Protein AF-A0A821VTA7-F1 (afdb_monomer_lite)

Secondary structure (DSSP, 8-state):
-PPPPBSS-EE-TTT--EE--BSSTTPPP--HHHHHHH-S--------SHHHHHHHHHHHHHHHT--SS-HHHHHHHHHHHHHHHH-GGG------HHHHHHHHHHHHHHHHGGGSPPPHHHHHHHHTT--S---S-PPP-

Structure (mmCIF, N/CA/C/O backbone):
data_AF-A0A821VTA7-F1
#
_entry.id   AF-A0A821VTA7-F1
#
loop_
_atom_site.group_PDB
_atom_site.id
_atom_site.type_symbol
_atom_s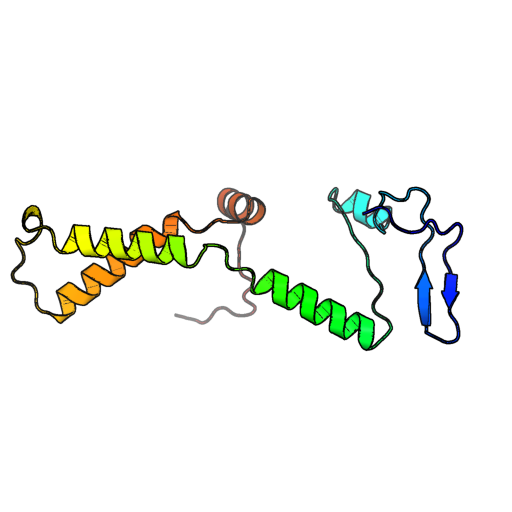ite.label_atom_id
_atom_site.label_alt_id
_atom_site.label_comp_id
_atom_site.label_asym_id
_atom_site.label_entity_id
_atom_site.label_seq_id
_atom_site.pdbx_PDB_ins_code
_atom_site.Cartn_x
_atom_site.Cartn_y
_atom_site.Cartn_z
_atom_site.occupancy
_atom_site.B_iso_or_equiv
_atom_site.auth_seq_id
_atom_site.auth_comp_id
_atom_site.auth_asym_id
_atom_site.auth_atom_id
_atom_site.pdbx_PDB_model_num
ATOM 1 N N . MET A 1 1 ? -2.309 -11.718 -13.499 1.00 74.25 1 MET A N 1
ATOM 2 C CA . MET A 1 1 ? -2.599 -11.992 -14.924 1.00 74.25 1 MET A CA 1
ATOM 3 C C . MET A 1 1 ? -1.275 -12.088 -15.665 1.00 74.25 1 MET A C 1
ATOM 5 O O . MET A 1 1 ? -0.398 -11.288 -15.340 1.00 74.25 1 MET A O 1
ATOM 9 N N . PRO A 1 2 ? -1.111 -13.039 -16.599 1.00 86.81 2 PRO A N 1
ATOM 10 C CA . PRO A 1 2 ? 0.128 -13.188 -17.353 1.00 86.81 2 PRO A CA 1
ATOM 11 C C . PRO A 1 2 ? 0.409 -11.913 -18.151 1.00 86.81 2 PRO A C 1
ATOM 13 O O . PRO A 1 2 ? -0.468 -11.394 -18.845 1.00 86.81 2 PRO A O 1
ATOM 16 N N . ARG A 1 3 ? 1.623 -11.377 -18.024 1.00 86.00 3 ARG A N 1
ATOM 17 C CA . ARG A 1 3 ? 2.051 -10.193 -18.770 1.00 86.00 3 ARG A CA 1
ATOM 18 C C . ARG A 1 3 ? 2.770 -10.594 -20.055 1.00 86.00 3 ARG A C 1
ATOM 20 O O . ARG A 1 3 ? 3.369 -11.661 -20.146 1.00 86.00 3 ARG A O 1
ATOM 27 N N . LYS A 1 4 ? 2.753 -9.696 -21.043 1.00 88.94 4 LYS A N 1
ATOM 28 C CA . LYS A 1 4 ? 3.450 -9.884 -22.322 1.00 88.94 4 LYS A CA 1
ATOM 29 C C . LYS A 1 4 ? 4.942 -10.152 -22.087 1.00 88.94 4 LYS A C 1
ATOM 31 O O . LYS A 1 4 ? 5.583 -9.426 -21.323 1.00 88.94 4 LYS A O 1
ATOM 36 N N . LEU A 1 5 ? 5.478 -11.181 -22.737 1.00 91.62 5 LEU A N 1
ATOM 37 C CA . LEU A 1 5 ? 6.914 -11.445 -22.756 1.00 91.62 5 LEU A CA 1
ATOM 38 C C . LEU A 1 5 ? 7.626 -10.375 -23.579 1.00 91.62 5 LEU A C 1
ATOM 40 O O . LEU A 1 5 ? 7.137 -9.946 -24.625 1.00 91.62 5 LEU A O 1
ATOM 44 N N . VAL A 1 6 ? 8.786 -9.954 -23.093 1.00 90.94 6 VAL A N 1
ATOM 45 C CA . VAL A 1 6 ? 9.612 -8.935 -23.736 1.00 90.94 6 VAL A CA 1
ATOM 46 C C . VAL A 1 6 ? 11.043 -9.475 -23.736 1.00 90.94 6 VAL A C 1
ATOM 48 O O . VAL A 1 6 ? 11.605 -9.666 -22.659 1.00 90.94 6 VAL A O 1
ATOM 51 N N . PRO A 1 7 ? 11.645 -9.779 -24.896 1.00 90.75 7 PRO A N 1
ATOM 52 C CA . PRO A 1 7 ? 12.936 -10.467 -24.938 1.00 90.75 7 PRO A CA 1
ATOM 53 C C . PRO A 1 7 ? 14.111 -9.572 -24.519 1.00 90.75 7 PRO A C 1
ATOM 55 O O . PRO A 1 7 ? 15.104 -10.078 -23.999 1.00 90.75 7 PRO A O 1
ATOM 58 N N . VAL A 1 8 ? 13.996 -8.254 -24.713 1.00 91.94 8 VAL A N 1
ATOM 59 C CA . VAL A 1 8 ? 15.043 -7.258 -24.439 1.00 91.94 8 VAL A CA 1
ATOM 60 C C . VAL A 1 8 ? 14.399 -5.991 -23.887 1.00 91.94 8 VAL A C 1
ATOM 62 O O . VAL A 1 8 ? 13.304 -5.634 -24.308 1.00 91.94 8 VAL A O 1
ATOM 65 N N . SER A 1 9 ? 15.065 -5.314 -22.952 1.00 91.38 9 SER A N 1
ATOM 66 C CA . SER A 1 9 ? 14.579 -4.031 -22.449 1.00 91.38 9 SER A CA 1
ATOM 67 C C . SER A 1 9 ? 14.712 -2.951 -23.525 1.00 91.38 9 SER A C 1
ATOM 69 O O . SER A 1 9 ? 15.795 -2.768 -24.077 1.00 91.38 9 SER A O 1
ATOM 71 N N . THR A 1 10 ? 13.632 -2.233 -23.818 1.00 91.38 10 THR A N 1
ATOM 72 C CA . THR A 1 10 ? 13.579 -1.205 -24.865 1.00 91.38 10 THR A CA 1
ATOM 73 C C . THR A 1 10 ? 12.893 0.053 -24.356 1.00 91.38 10 THR A C 1
ATOM 75 O O . THR A 1 10 ? 12.009 -0.012 -23.500 1.00 91.38 10 THR A O 1
ATOM 78 N N . ILE A 1 11 ? 13.265 1.191 -24.930 1.00 90.31 11 ILE A N 1
ATOM 79 C CA . ILE A 1 11 ? 12.590 2.470 -24.723 1.00 90.31 11 ILE A CA 1
ATOM 80 C C . ILE A 1 11 ? 11.992 2.870 -26.065 1.00 90.31 11 ILE A C 1
ATOM 82 O O . ILE A 1 11 ? 12.694 2.860 -27.075 1.00 90.31 11 ILE A O 1
ATOM 86 N N . ASP A 1 12 ? 10.699 3.164 -26.076 1.00 88.31 12 ASP A N 1
ATOM 87 C CA . ASP A 1 12 ? 10.036 3.735 -27.241 1.00 88.31 12 ASP A CA 1
ATOM 88 C C . ASP A 1 12 ? 10.446 5.216 -27.372 1.00 88.31 12 ASP A C 1
ATOM 90 O O . ASP A 1 12 ? 10.191 5.986 -26.443 1.00 88.31 12 ASP A O 1
ATOM 94 N N . PRO A 1 13 ? 11.110 5.624 -28.468 1.00 87.69 13 PRO A N 1
ATOM 95 C CA . PRO A 1 13 ? 11.596 6.991 -28.637 1.00 87.69 13 PRO A CA 1
ATOM 96 C C . PRO A 1 13 ? 10.475 8.028 -28.775 1.00 87.69 13 PRO A C 1
ATOM 98 O O . PRO A 1 13 ? 10.690 9.181 -28.405 1.00 87.69 13 PRO A O 1
ATOM 101 N N . ASP A 1 14 ? 9.294 7.639 -29.259 1.00 86.56 14 ASP A N 1
ATOM 102 C CA . ASP A 1 14 ? 8.197 8.575 -29.522 1.00 86.56 14 ASP A CA 1
ATOM 103 C C . ASP A 1 14 ? 7.339 8.800 -28.273 1.00 86.56 14 ASP A C 1
ATOM 105 O O . ASP A 1 14 ? 6.914 9.917 -27.978 1.00 86.56 14 ASP A O 1
ATOM 109 N N . THR A 1 15 ? 7.090 7.731 -27.512 1.00 83.06 15 THR A N 1
ATOM 110 C CA . THR A 1 15 ? 6.240 7.783 -26.311 1.00 83.06 15 THR A CA 1
ATOM 111 C C . THR A 1 15 ? 7.031 7.875 -25.006 1.00 83.06 15 THR A C 1
ATOM 113 O O . THR A 1 15 ? 6.459 8.183 -23.959 1.00 83.06 15 THR A O 1
ATOM 116 N N . GLY A 1 16 ? 8.334 7.585 -25.035 1.00 81.94 16 GLY A N 1
ATOM 117 C CA . GLY A 1 16 ? 9.172 7.439 -23.843 1.00 81.94 16 GLY A CA 1
ATOM 118 C C . GLY A 1 16 ? 8.854 6.189 -23.015 1.00 81.94 16 GLY A C 1
ATOM 119 O O . GLY A 1 16 ? 9.364 6.042 -21.904 1.00 81.94 16 GLY A O 1
ATOM 120 N N . HIS A 1 17 ? 8.001 5.284 -23.509 1.00 84.56 17 HIS A N 1
ATOM 121 C CA . HIS A 1 17 ? 7.570 4.115 -22.750 1.00 84.56 17 HIS A CA 1
ATOM 122 C C . HIS A 1 17 ? 8.704 3.090 -22.596 1.00 84.56 17 HIS A C 1
ATOM 124 O O . HIS A 1 17 ? 9.270 2.594 -23.573 1.00 84.56 17 HIS A O 1
ATOM 130 N N . ILE A 1 18 ? 8.991 2.715 -21.347 1.00 86.94 18 ILE A N 1
ATOM 131 C CA . ILE A 1 18 ? 10.048 1.761 -20.999 1.00 86.94 18 ILE A CA 1
ATOM 132 C C . ILE A 1 18 ? 9.451 0.361 -20.855 1.00 86.94 18 ILE A C 1
ATOM 134 O O . ILE A 1 18 ? 8.651 0.085 -19.960 1.00 86.94 18 ILE A O 1
ATOM 138 N N . SER A 1 19 ? 9.891 -0.561 -21.707 1.00 87.75 19 SER A N 1
ATOM 139 C CA . SER A 1 19 ? 9.570 -1.985 -21.604 1.00 87.75 19 SER A CA 1
ATOM 140 C C . SER A 1 19 ? 10.773 -2.738 -21.064 1.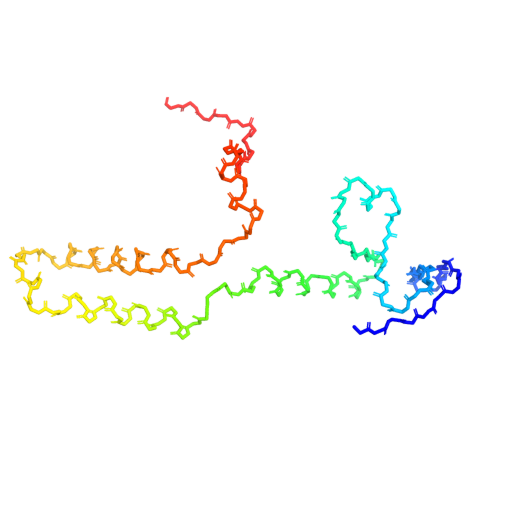00 87.75 19 SER A C 1
ATOM 142 O O . SER A 1 19 ? 11.831 -2.728 -21.679 1.00 87.75 19 SER A O 1
ATOM 144 N N . MET A 1 20 ? 10.622 -3.419 -19.931 1.00 89.12 20 MET A N 1
ATOM 145 C CA . MET A 1 20 ? 11.685 -4.258 -19.373 1.00 89.12 20 MET A CA 1
ATOM 146 C C . MET A 1 20 ? 11.633 -5.664 -19.952 1.00 89.12 20 MET A C 1
ATOM 148 O O . MET A 1 20 ? 10.546 -6.211 -20.154 1.00 89.12 20 MET A O 1
ATOM 152 N N . ARG A 1 21 ? 12.808 -6.274 -20.137 1.00 90.00 21 ARG A N 1
ATOM 153 C CA . ARG A 1 21 ? 12.928 -7.698 -20.445 1.00 90.00 21 ARG A CA 1
ATOM 154 C C . ARG A 1 21 ? 12.174 -8.532 -19.405 1.00 90.00 21 ARG A C 1
ATOM 156 O O . ARG A 1 21 ? 12.360 -8.361 -18.203 1.00 90.00 21 ARG A O 1
ATOM 163 N N . ARG A 1 22 ? 11.378 -9.485 -19.884 1.00 90.56 22 ARG A N 1
ATOM 164 C CA . ARG A 1 22 ? 10.607 -10.435 -19.082 1.00 90.56 22 ARG A CA 1
ATOM 165 C C . ARG A 1 22 ? 10.764 -11.836 -19.663 1.00 90.56 22 ARG A C 1
ATOM 167 O O . ARG A 1 22 ? 10.392 -12.060 -20.813 1.00 90.56 22 ARG A O 1
ATOM 174 N N . SER A 1 23 ? 11.298 -12.753 -18.858 1.00 89.50 23 SER A N 1
ATOM 175 C CA . SER A 1 23 ? 11.518 -14.160 -19.223 1.00 89.50 23 SER A CA 1
ATOM 176 C C . SER A 1 23 ? 10.327 -15.068 -18.921 1.00 89.50 23 SER A C 1
ATOM 178 O O . SER A 1 23 ? 10.186 -16.093 -19.576 1.00 89.50 23 SER A O 1
ATOM 180 N N . ASP A 1 24 ? 9.473 -14.694 -17.965 1.00 90.44 24 ASP A N 1
ATOM 181 C CA . ASP A 1 24 ? 8.289 -15.464 -17.578 1.00 90.44 24 ASP A CA 1
ATOM 182 C C . ASP A 1 24 ? 7.055 -14.545 -17.463 1.00 90.44 24 ASP A C 1
ATOM 184 O O . ASP A 1 24 ? 7.163 -13.470 -16.860 1.00 90.44 24 ASP A O 1
ATOM 188 N N . PRO A 1 25 ? 5.882 -14.915 -18.017 1.00 91.25 25 PRO A N 1
ATOM 189 C CA . PRO A 1 25 ? 4.675 -14.085 -17.967 1.00 91.25 25 PRO A CA 1
ATOM 190 C C . PRO A 1 25 ? 4.142 -13.814 -16.554 1.00 91.25 25 PRO A C 1
ATOM 192 O O . PRO A 1 25 ? 3.416 -12.836 -16.357 1.00 91.25 25 PRO A O 1
ATOM 195 N N . TRP A 1 26 ? 4.457 -14.674 -15.587 1.00 90.12 26 TRP A N 1
ATOM 196 C CA . TRP A 1 26 ? 3.990 -14.591 -14.202 1.00 90.12 26 TRP A CA 1
ATOM 197 C C . TRP A 1 26 ? 4.938 -13.805 -13.298 1.00 90.12 26 TRP A C 1
ATOM 199 O O . TRP A 1 26 ? 4.592 -13.515 -12.154 1.00 90.12 26 TRP A O 1
ATOM 209 N N . ILE A 1 27 ? 6.104 -13.416 -13.817 1.00 88.06 27 ILE A N 1
ATOM 210 C CA . ILE A 1 27 ? 7.081 -12.614 -13.091 1.00 88.06 27 ILE A CA 1
ATOM 211 C C . ILE A 1 27 ? 6.807 -11.120 -13.311 1.00 88.06 27 ILE A C 1
ATOM 213 O O . ILE A 1 27 ? 6.732 -10.612 -14.438 1.00 88.06 27 ILE A O 1
ATOM 217 N N . ASN A 1 28 ? 6.672 -10.399 -12.196 1.00 89.12 28 ASN A N 1
ATOM 218 C CA . ASN A 1 28 ? 6.630 -8.941 -12.185 1.00 89.12 28 ASN A CA 1
ATOM 219 C C . ASN A 1 28 ? 7.999 -8.352 -12.532 1.00 89.12 28 ASN A C 1
ATOM 221 O O . ASN A 1 28 ? 9.022 -9.025 -12.479 1.00 89.12 28 ASN A O 1
ATOM 225 N N . ASN A 1 29 ? 8.035 -7.067 -12.870 1.00 88.94 29 ASN A N 1
ATOM 226 C CA . ASN A 1 29 ? 9.313 -6.389 -13.039 1.00 88.94 29 ASN A CA 1
ATOM 227 C C . ASN A 1 29 ? 10.036 -6.319 -11.690 1.00 88.94 29 ASN A C 1
ATOM 229 O O . ASN A 1 29 ? 9.467 -5.854 -10.701 1.00 88.94 29 ASN A O 1
ATOM 233 N N . PHE A 1 30 ? 11.296 -6.733 -11.672 1.00 90.00 30 PHE A N 1
ATOM 234 C CA . PHE A 1 30 ? 12.128 -6.735 -10.479 1.00 90.00 30 PHE A CA 1
ATOM 235 C C . PHE A 1 30 ? 13.535 -6.235 -10.812 1.00 90.00 30 PHE A C 1
ATOM 237 O O . PHE A 1 30 ? 13.927 -6.132 -11.974 1.00 90.00 30 PHE A O 1
ATOM 244 N N . ASN A 1 31 ? 14.288 -5.921 -9.767 1.00 89.31 31 ASN A N 1
ATOM 245 C CA . ASN A 1 31 ? 15.706 -5.613 -9.828 1.00 89.31 31 ASN A CA 1
ATOM 246 C C . ASN A 1 31 ? 16.442 -6.639 -8.959 1.00 89.31 31 ASN A C 1
ATOM 248 O O . ASN A 1 31 ? 16.044 -6.885 -7.823 1.00 89.31 31 ASN A O 1
ATOM 252 N N . GLU A 1 32 ? 17.486 -7.262 -9.493 1.00 89.50 32 GLU A N 1
ATOM 253 C CA . GLU A 1 32 ? 18.188 -8.357 -8.814 1.00 89.50 32 GLU A CA 1
ATOM 254 C C . GLU A 1 32 ? 18.851 -7.934 -7.494 1.00 89.50 32 GLU A C 1
ATOM 256 O O . GLU A 1 32 ? 18.860 -8.695 -6.528 1.00 89.50 32 GLU A O 1
ATOM 261 N N . TYR A 1 33 ? 19.332 -6.696 -7.407 1.00 92.94 33 TYR A N 1
ATOM 262 C CA . TYR A 1 33 ? 19.965 -6.184 -6.196 1.00 92.94 33 TYR A CA 1
ATOM 263 C C . TYR A 1 33 ? 18.926 -5.830 -5.135 1.00 92.94 33 TYR A C 1
ATOM 265 O O . TYR A 1 33 ? 19.083 -6.187 -3.969 1.00 92.94 33 TYR A O 1
ATOM 273 N N . LEU A 1 34 ? 17.832 -5.178 -5.538 1.00 91.44 34 LEU A N 1
ATOM 274 C CA . LEU A 1 34 ? 16.761 -4.816 -4.609 1.00 91.44 34 LEU A CA 1
ATOM 275 C C . LEU A 1 34 ? 16.039 -6.052 -4.066 1.00 91.44 34 LEU A C 1
ATOM 277 O O . LEU A 1 34 ? 15.770 -6.109 -2.870 1.00 91.44 34 LEU A O 1
ATOM 281 N N . ILE A 1 35 ? 15.779 -7.070 -4.897 1.00 91.75 35 ILE A N 1
ATOM 282 C CA . ILE A 1 35 ? 15.125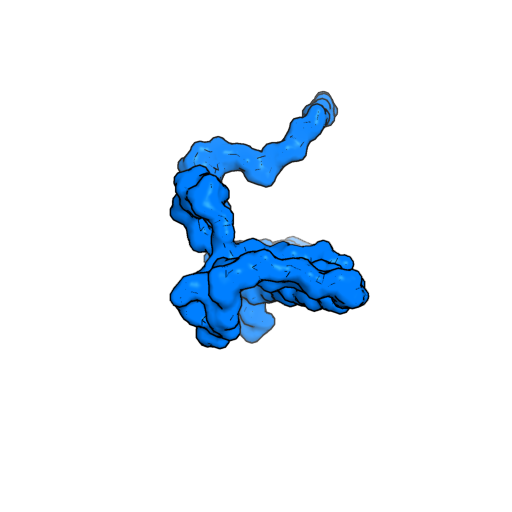 -8.295 -4.413 1.00 91.75 35 ILE A CA 1
ATOM 283 C C . ILE A 1 35 ? 16.026 -9.052 -3.434 1.00 91.75 35 ILE A C 1
ATOM 285 O O . ILE A 1 35 ? 15.536 -9.583 -2.439 1.00 91.75 35 ILE A O 1
ATOM 289 N N . ALA A 1 36 ? 17.342 -9.059 -3.674 1.00 92.44 36 ALA A N 1
ATOM 290 C CA . ALA A 1 36 ? 18.311 -9.673 -2.775 1.00 92.44 36 ALA A CA 1
ATOM 291 C C . ALA A 1 36 ? 18.415 -8.919 -1.440 1.00 92.44 36 ALA A C 1
ATOM 293 O O . ALA A 1 36 ? 18.460 -9.552 -0.386 1.00 92.44 36 ALA A O 1
ATOM 294 N N . ALA A 1 37 ? 18.411 -7.583 -1.474 1.00 93.56 37 ALA A N 1
ATOM 295 C CA . ALA A 1 37 ? 18.500 -6.748 -0.279 1.00 93.56 37 ALA A CA 1
ATOM 296 C C . ALA A 1 37 ? 17.211 -6.782 0.557 1.00 93.56 37 ALA A C 1
ATOM 298 O O . ALA A 1 37 ? 17.257 -7.002 1.766 1.00 93.56 37 ALA A O 1
ATOM 299 N N . CYS A 1 38 ? 16.056 -6.584 -0.081 1.00 88.62 38 CYS A N 1
ATOM 300 C CA . CYS A 1 38 ? 14.767 -6.489 0.602 1.00 88.62 38 CYS A CA 1
ATOM 301 C C . CYS A 1 38 ? 14.166 -7.859 0.937 1.00 88.62 38 CYS A C 1
ATOM 303 O O . CYS A 1 38 ? 13.331 -7.949 1.835 1.00 88.62 38 CYS A O 1
ATOM 305 N N . ARG A 1 39 ? 14.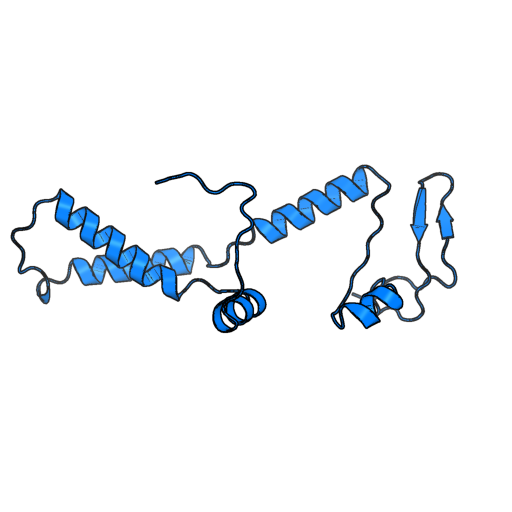572 -8.919 0.219 1.00 88.88 39 ARG A N 1
ATOM 306 C CA . ARG A 1 39 ? 14.069 -10.298 0.373 1.00 88.88 39 ARG A CA 1
ATOM 307 C C . ARG A 1 39 ? 12.538 -10.388 0.361 1.00 88.88 39 ARG A C 1
ATOM 309 O O . ARG A 1 39 ? 11.953 -11.256 1.004 1.00 88.88 39 ARG A O 1
ATOM 316 N N . SER A 1 40 ? 11.895 -9.485 -0.371 1.00 84.25 40 SER A N 1
ATOM 317 C CA . SER A 1 40 ? 10.446 -9.340 -0.456 1.00 84.25 40 SER A CA 1
ATOM 318 C C . SER A 1 40 ? 9.995 -9.277 -1.915 1.00 84.25 40 SER A C 1
ATOM 320 O O . SER A 1 40 ? 10.788 -9.026 -2.824 1.00 84.25 40 SER A O 1
ATOM 322 N N . ASN A 1 41 ? 8.712 -9.560 -2.150 1.00 86.56 41 ASN A N 1
ATOM 323 C CA . ASN A 1 41 ? 8.131 -9.492 -3.487 1.00 86.56 41 ASN A CA 1
ATOM 324 C C . ASN A 1 41 ? 8.197 -8.056 -4.031 1.00 86.56 41 ASN A C 1
ATOM 326 O O . ASN A 1 41 ? 7.924 -7.105 -3.298 1.00 86.56 41 ASN A O 1
ATOM 330 N N . MET A 1 42 ? 8.506 -7.904 -5.319 1.00 86.75 42 MET A N 1
ATOM 331 C CA . MET A 1 42 ? 8.636 -6.595 -5.961 1.00 86.75 42 MET A CA 1
ATOM 332 C C . MET A 1 42 ? 7.792 -6.494 -7.231 1.00 86.75 42 MET A C 1
ATOM 334 O O . MET A 1 42 ? 7.623 -7.464 -7.970 1.00 86.75 42 MET A O 1
ATOM 338 N N . ASP A 1 43 ? 7.287 -5.289 -7.493 1.00 88.62 43 ASP A N 1
ATOM 339 C CA . ASP A 1 43 ? 6.619 -4.925 -8.744 1.00 88.62 43 ASP A CA 1
ATOM 340 C C . ASP A 1 43 ? 7.028 -3.503 -9.154 1.00 88.62 43 ASP A C 1
ATOM 342 O O . ASP A 1 43 ? 6.417 -2.514 -8.752 1.00 88.62 43 ASP A O 1
ATOM 346 N N . ILE A 1 44 ? 8.109 -3.400 -9.932 1.00 88.00 44 ILE A N 1
ATOM 347 C CA . ILE A 1 44 ? 8.680 -2.119 -10.370 1.00 88.00 44 ILE A CA 1
ATOM 348 C C . ILE A 1 44 ? 7.927 -1.588 -11.597 1.00 88.00 44 ILE A C 1
ATOM 350 O O . ILE A 1 44 ? 7.835 -2.249 -12.637 1.00 88.00 44 ILE A O 1
ATOM 354 N N . LYS A 1 45 ? 7.443 -0.345 -11.516 1.00 86.06 45 LYS A N 1
ATOM 355 C CA . LYS A 1 45 ? 6.821 0.363 -12.644 1.00 86.06 45 LYS A CA 1
ATOM 356 C C . LYS A 1 45 ? 7.556 1.666 -12.922 1.00 86.06 45 LYS A C 1
ATOM 358 O O . LYS A 1 45 ? 7.830 2.427 -12.002 1.00 86.06 45 LYS A O 1
ATOM 363 N N . PHE A 1 46 ? 7.857 1.907 -14.193 1.00 85.06 46 PHE A N 1
ATOM 364 C CA . PHE A 1 46 ? 8.400 3.181 -14.651 1.00 85.06 46 PHE A CA 1
ATOM 365 C C . PHE A 1 46 ? 7.251 4.139 -14.933 1.00 85.06 46 PHE A C 1
ATOM 367 O O . PHE A 1 46 ? 6.245 3.740 -15.516 1.00 85.06 46 PHE A O 1
ATOM 374 N N . ILE A 1 47 ? 7.406 5.389 -14.507 1.00 87.19 47 ILE A N 1
ATOM 375 C CA . ILE A 1 47 ? 6.392 6.430 -14.655 1.00 87.19 47 ILE A CA 1
ATOM 376 C C . ILE A 1 47 ? 7.028 7.539 -15.466 1.00 87.19 47 ILE A C 1
ATOM 378 O O . ILE A 1 47 ? 7.818 8.318 -14.940 1.00 87.19 47 ILE A O 1
ATOM 382 N N . TRP A 1 48 ? 6.727 7.546 -16.759 1.00 81.12 48 TRP A N 1
ATOM 383 C CA . TRP A 1 48 ? 7.351 8.473 -17.700 1.00 81.12 48 TRP A CA 1
ATOM 384 C C . TRP A 1 48 ? 6.332 9.376 -18.394 1.00 81.12 48 TRP A C 1
ATOM 386 O O . TRP A 1 48 ? 6.664 10.494 -18.778 1.00 81.12 48 TRP A O 1
ATOM 396 N N . SER A 1 49 ? 5.076 8.930 -18.510 1.00 82.12 49 SER A N 1
ATOM 397 C CA . SER A 1 49 ? 3.995 9.722 -19.094 1.00 82.12 49 SER A CA 1
ATOM 398 C C . SER A 1 49 ? 3.040 10.282 -18.034 1.00 82.12 49 SER A C 1
ATOM 400 O O . SER A 1 49 ? 2.872 9.726 -16.945 1.00 82.12 49 SER A O 1
ATOM 402 N N . GLY A 1 50 ? 2.339 11.369 -18.374 1.00 85.69 50 GLY A N 1
ATOM 403 C CA . GLY A 1 50 ? 1.277 11.918 -17.521 1.00 85.69 50 GLY A CA 1
ATOM 404 C C . GLY A 1 50 ? 0.107 10.946 -17.306 1.00 85.69 50 GLY A C 1
ATOM 405 O O . GLY A 1 50 ? -0.541 10.985 -16.260 1.00 85.69 50 GLY A O 1
ATOM 406 N N . ASN A 1 51 ? -0.140 10.038 -18.257 1.00 86.00 51 ASN A N 1
ATOM 407 C CA . ASN A 1 51 ? -1.143 8.984 -18.102 1.00 86.00 51 ASN A CA 1
ATOM 408 C C . ASN A 1 51 ? -0.704 7.936 -17.073 1.00 86.00 51 ASN A C 1
ATOM 410 O O . ASN A 1 51 ? -1.515 7.562 -16.226 1.00 86.00 51 ASN A O 1
ATOM 414 N N . ASP A 1 52 ? 0.566 7.525 -17.089 1.00 84.62 52 ASP A N 1
ATOM 415 C CA . ASP A 1 52 ? 1.114 6.599 -16.089 1.00 84.62 52 ASP A CA 1
ATOM 416 C C . ASP A 1 52 ? 1.088 7.221 -14.693 1.00 84.62 52 ASP A C 1
ATOM 418 O O . ASP A 1 52 ? 0.696 6.568 -13.728 1.00 84.62 52 ASP A O 1
ATOM 422 N N . ALA A 1 53 ? 1.443 8.506 -14.587 1.00 88.44 53 ALA A N 1
ATOM 423 C CA . ALA A 1 53 ? 1.392 9.237 -13.325 1.00 88.44 53 ALA A CA 1
ATOM 424 C C . ALA A 1 53 ? -0.041 9.320 -12.782 1.00 88.44 53 ALA A C 1
ATOM 426 O O . ALA A 1 53 ? -0.278 9.051 -11.606 1.00 88.44 53 ALA A O 1
ATOM 427 N N . LYS A 1 54 ? -1.020 9.623 -13.642 1.00 90.81 54 LYS A N 1
ATOM 428 C CA . LYS A 1 54 ? -2.438 9.642 -13.265 1.00 90.81 54 LYS A CA 1
ATOM 429 C C . LYS A 1 54 ? -2.916 8.261 -12.809 1.00 90.81 54 LYS A C 1
ATOM 431 O O . LYS A 1 54 ? -3.567 8.161 -11.773 1.00 90.81 54 LYS A O 1
ATOM 436 N N . ALA A 1 55 ? -2.571 7.205 -13.545 1.00 89.06 55 ALA A N 1
ATOM 437 C CA . ALA A 1 55 ? -2.912 5.833 -13.178 1.00 89.06 55 ALA A CA 1
ATOM 438 C C . ALA A 1 55 ? -2.283 5.425 -11.836 1.00 89.06 55 ALA A C 1
ATOM 440 O O . ALA A 1 55 ? -2.959 4.803 -11.016 1.00 89.06 55 ALA A O 1
ATOM 441 N N . LEU A 1 56 ? -1.030 5.821 -11.580 1.00 89.19 56 LEU A N 1
ATOM 442 C CA . LEU A 1 56 ? -0.381 5.613 -10.286 1.00 89.19 56 LEU A CA 1
ATOM 443 C C . LEU A 1 56 ? -1.145 6.326 -9.170 1.00 89.19 56 LEU A C 1
ATOM 445 O O . LEU A 1 56 ? -1.405 5.709 -8.143 1.00 89.19 56 LEU A O 1
ATOM 449 N N . ILE A 1 57 ? -1.489 7.603 -9.353 1.00 92.06 57 ILE A N 1
ATOM 450 C CA . ILE A 1 57 ? -2.207 8.374 -8.332 1.00 92.06 57 ILE A CA 1
ATOM 451 C C . ILE A 1 57 ? -3.520 7.677 -7.987 1.00 92.06 57 ILE A C 1
ATOM 453 O O . ILE A 1 57 ? -3.756 7.420 -6.814 1.00 92.06 57 ILE A O 1
ATOM 457 N N . TYR A 1 58 ? -4.321 7.284 -8.983 1.00 92.25 58 TYR A N 1
ATOM 458 C CA . TYR A 1 58 ? -5.549 6.527 -8.729 1.00 92.25 58 TYR A CA 1
ATOM 459 C C . TYR A 1 58 ? -5.290 5.226 -7.972 1.00 92.25 58 TYR A C 1
ATOM 461 O O . TYR A 1 58 ? -6.006 4.934 -7.023 1.00 92.25 58 TYR A O 1
ATOM 469 N N . TYR A 1 59 ? -4.259 4.471 -8.354 1.00 88.69 59 TYR A N 1
ATOM 470 C CA . TYR A 1 59 ? -3.897 3.230 -7.673 1.00 88.69 59 TYR A CA 1
ATOM 471 C C . TYR A 1 59 ? -3.499 3.458 -6.207 1.00 88.69 59 TYR A C 1
ATOM 473 O O . TYR A 1 59 ? -3.971 2.748 -5.323 1.00 88.69 59 TYR A O 1
ATOM 481 N N . ILE A 1 60 ? -2.650 4.455 -5.937 1.00 88.19 60 ILE A N 1
ATOM 482 C CA . ILE A 1 60 ? -2.225 4.798 -4.575 1.00 88.19 60 ILE A CA 1
ATOM 483 C C . ILE A 1 60 ? -3.420 5.289 -3.768 1.00 88.19 60 ILE A C 1
ATOM 485 O O . ILE A 1 60 ? -3.606 4.836 -2.644 1.00 88.19 60 ILE A O 1
ATOM 489 N N . THR A 1 61 ? -4.226 6.196 -4.323 1.00 89.56 61 THR A N 1
ATOM 490 C CA . THR A 1 61 ? -5.414 6.715 -3.648 1.00 89.56 61 THR A CA 1
ATOM 491 C C . THR A 1 61 ? -6.360 5.580 -3.303 1.00 89.56 61 THR A C 1
ATOM 493 O O . THR A 1 61 ? -6.676 5.443 -2.131 1.00 89.56 61 THR A O 1
ATOM 496 N N . ASP A 1 62 ? -6.731 4.727 -4.260 1.00 86.69 62 ASP A N 1
ATOM 497 C CA . ASP A 1 62 ? -7.618 3.582 -4.021 1.00 86.69 62 ASP A CA 1
ATOM 498 C C . ASP A 1 62 ? -7.080 2.675 -2.906 1.00 86.69 62 ASP A C 1
ATOM 500 O O . ASP A 1 62 ? -7.808 2.324 -1.979 1.00 86.69 62 ASP A O 1
ATOM 504 N N . TYR A 1 63 ? -5.773 2.392 -2.924 1.00 83.12 63 TYR A N 1
ATOM 505 C CA . TYR A 1 63 ? -5.127 1.571 -1.905 1.00 83.12 63 TYR A CA 1
ATOM 506 C C . TYR A 1 63 ? -5.117 2.226 -0.516 1.00 83.12 63 TYR A C 1
ATOM 508 O O . TYR A 1 63 ? -5.415 1.564 0.474 1.00 83.12 63 TYR A O 1
ATOM 516 N N . VAL A 1 64 ? -4.787 3.518 -0.428 1.00 81.38 64 VAL A N 1
ATOM 517 C CA . VAL A 1 64 ? -4.744 4.273 0.837 1.00 81.38 64 VAL A CA 1
ATOM 518 C C . VAL A 1 64 ? -6.148 4.501 1.392 1.00 81.38 64 VAL A C 1
ATOM 520 O O . VAL A 1 64 ? -6.348 4.447 2.601 1.00 81.38 64 VAL A O 1
ATOM 523 N N . THR A 1 65 ? -7.132 4.731 0.523 1.00 82.75 65 THR A N 1
ATOM 524 C CA . THR A 1 65 ? -8.536 4.916 0.915 1.00 82.75 65 THR A CA 1
ATOM 525 C C . THR A 1 65 ? -9.278 3.603 1.124 1.00 82.75 65 THR A C 1
ATOM 527 O O . THR A 1 65 ? -10.462 3.625 1.461 1.00 82.75 65 THR A O 1
ATOM 530 N N . LYS A 1 66 ? -8.614 2.457 0.924 1.00 81.56 66 LYS A N 1
ATOM 531 C CA . LYS A 1 66 ? -9.216 1.146 1.124 1.00 81.56 66 LYS A CA 1
ATOM 532 C C . LYS A 1 66 ? -9.627 1.014 2.585 1.00 81.56 66 LYS A C 1
ATOM 534 O O . LYS A 1 66 ? -8.789 0.883 3.474 1.00 81.56 66 LYS A O 1
ATOM 539 N N . VAL A 1 67 ? -10.933 1.082 2.821 1.00 70.94 67 VAL A N 1
ATOM 540 C CA . VAL A 1 67 ? -11.494 1.024 4.169 1.00 70.94 67 VAL A CA 1
ATOM 541 C C . VAL A 1 67 ? -11.152 -0.337 4.775 1.00 70.94 67 VAL A C 1
ATOM 543 O O . VAL A 1 67 ? -11.440 -1.372 4.176 1.00 70.94 67 VAL A O 1
ATOM 546 N N . THR A 1 68 ? -10.517 -0.330 5.946 1.00 66.19 68 THR A N 1
ATOM 547 C CA . THR A 1 68 ? -10.089 -1.548 6.651 1.00 66.19 68 THR A CA 1
ATOM 548 C C . THR A 1 68 ? -11.261 -2.336 7.229 1.00 66.19 68 THR A C 1
ATOM 550 O O . THR A 1 68 ? -11.160 -3.546 7.378 1.00 66.19 68 THR A O 1
ATOM 553 N N . LEU A 1 69 ? -12.388 -1.675 7.507 1.00 69.50 69 LEU A N 1
ATOM 554 C CA . LEU A 1 69 ? -13.605 -2.294 8.026 1.00 69.50 69 LEU A CA 1
ATOM 555 C C . LEU A 1 69 ? -14.801 -1.929 7.144 1.00 69.50 69 LEU A C 1
ATOM 557 O O . LEU A 1 69 ? -15.000 -0.760 6.810 1.00 69.50 69 LEU A O 1
ATOM 561 N N . SER A 1 70 ? -15.622 -2.911 6.768 1.00 76.25 70 SER A N 1
ATOM 562 C CA . SER A 1 70 ? -16.812 -2.616 5.974 1.00 76.25 70 SER A CA 1
ATOM 563 C C . SER A 1 70 ? -17.776 -1.719 6.766 1.00 76.25 70 SER A C 1
ATOM 565 O O . SER A 1 70 ? -17.889 -1.802 7.996 1.00 76.25 70 SER A O 1
ATOM 567 N N . PHE A 1 71 ? -18.492 -0.836 6.066 1.00 77.75 71 PHE A N 1
ATOM 568 C CA . PHE A 1 71 ? -19.460 0.056 6.712 1.00 77.75 71 PHE A CA 1
ATOM 569 C C . PHE A 1 71 ? -20.548 -0.732 7.462 1.00 77.75 71 PHE A C 1
ATOM 571 O O . PHE A 1 71 ? -20.968 -0.335 8.547 1.00 77.75 71 PHE A O 1
ATOM 578 N N . HIS A 1 72 ? -20.957 -1.878 6.910 1.00 81.62 72 HIS A N 1
ATOM 579 C CA . HIS A 1 72 ? -21.928 -2.777 7.527 1.00 81.62 72 HIS A CA 1
ATOM 580 C C . HIS A 1 72 ? -21.443 -3.305 8.886 1.00 81.62 72 HIS A C 1
ATOM 582 O O . HIS A 1 72 ? -22.202 -3.297 9.854 1.00 81.62 72 HIS A O 1
ATOM 588 N N . ASP A 1 73 ? -20.171 -3.698 8.983 1.00 81.88 73 ASP A N 1
ATOM 589 C CA . ASP A 1 73 ? -19.613 -4.255 10.220 1.00 81.88 73 ASP A CA 1
ATOM 590 C C . ASP A 1 73 ? -19.456 -3.176 11.292 1.00 81.88 73 ASP A C 1
ATOM 592 O O . ASP A 1 73 ? -19.857 -3.373 12.441 1.00 81.88 73 ASP A O 1
ATOM 596 N N . THR A 1 74 ? -18.974 -1.992 10.899 1.00 83.25 74 THR A N 1
ATOM 597 C CA . THR A 1 74 ? -18.923 -0.815 11.782 1.00 83.25 74 THR A CA 1
ATOM 598 C C . THR A 1 74 ? -20.313 -0.500 12.341 1.00 83.25 74 THR A C 1
ATOM 600 O O . THR A 1 74 ? -20.479 -0.311 13.548 1.00 83.25 74 THR A O 1
ATOM 603 N N . PHE A 1 75 ? -21.333 -0.483 11.477 1.00 86.19 75 PHE A N 1
ATOM 604 C CA . PHE A 1 75 ? -22.707 -0.190 11.876 1.00 86.19 75 PHE A CA 1
ATOM 605 C C . PHE A 1 75 ? -23.265 -1.246 12.837 1.00 86.19 75 PHE A C 1
ATOM 607 O O . PHE A 1 75 ? -23.832 -0.891 13.871 1.00 86.19 75 PHE A O 1
ATOM 614 N N . ALA A 1 76 ? -23.055 -2.533 12.553 1.00 86.25 76 ALA A N 1
ATOM 615 C CA . ALA A 1 76 ? -23.496 -3.622 13.422 1.00 86.25 76 ALA A CA 1
ATOM 616 C C . ALA A 1 76 ? -22.841 -3.561 14.817 1.00 86.25 76 ALA A C 1
ATOM 618 O O . ALA A 1 76 ? -23.508 -3.791 15.831 1.00 86.25 76 ALA A O 1
ATOM 619 N N . LEU A 1 77 ? -21.554 -3.205 14.893 1.00 85.06 77 LEU A N 1
ATOM 620 C CA . LEU A 1 77 ? -20.825 -3.049 16.157 1.00 85.06 77 LEU A CA 1
ATOM 621 C C . LEU A 1 77 ? -21.351 -1.870 16.982 1.00 85.06 77 LEU A C 1
ATOM 623 O O . LEU A 1 77 ? -21.557 -2.013 18.190 1.00 85.06 77 LEU A O 1
ATOM 627 N N . VAL A 1 78 ? -21.626 -0.734 16.336 1.00 86.31 78 VAL A N 1
ATOM 628 C CA . VAL A 1 78 ? -22.237 0.435 16.988 1.00 86.31 78 VAL A CA 1
ATOM 629 C C . VAL A 1 78 ? -23.667 0.125 17.437 1.00 86.31 78 VAL A C 1
ATOM 631 O O . VAL A 1 78 ? -24.047 0.449 18.558 1.00 86.31 78 VAL A O 1
ATOM 634 N N . GLN A 1 79 ? -24.461 -0.574 16.625 1.00 87.44 79 GLN A N 1
ATOM 635 C CA . GLN A 1 79 ? -25.801 -0.996 17.031 1.00 87.44 79 GLN A CA 1
ATOM 636 C C . GLN A 1 79 ? -25.742 -1.896 18.273 1.00 87.44 79 GLN A C 1
ATOM 638 O O . GLN A 1 79 ? -26.475 -1.674 19.239 1.00 87.44 79 GLN A O 1
ATOM 643 N N . LYS A 1 80 ? -24.825 -2.873 18.292 1.00 85.19 80 LYS A N 1
ATOM 644 C CA . LYS A 1 80 ? -24.602 -3.756 19.444 1.00 85.19 80 LYS A CA 1
ATOM 645 C C . LYS A 1 80 ? -24.208 -2.969 20.698 1.00 85.19 80 LYS A C 1
ATOM 647 O O . LYS A 1 80 ? -24.739 -3.249 21.778 1.00 85.19 80 LYS A O 1
ATOM 652 N N . SER A 1 81 ? -23.311 -1.987 20.582 1.00 84.00 81 SER A N 1
ATOM 653 C CA . SER A 1 81 ? -22.900 -1.160 21.722 1.00 84.00 81 SER A CA 1
ATOM 654 C C . SER A 1 81 ? -24.067 -0.308 22.242 1.00 84.00 81 SER A C 1
ATOM 656 O O . SER A 1 81 ? -24.296 -0.290 23.455 1.00 84.00 81 SER A O 1
ATOM 658 N N . THR A 1 82 ? -24.879 0.290 21.361 1.00 84.50 82 THR A N 1
ATOM 659 C CA . THR A 1 82 ? -26.090 1.038 21.736 1.00 84.50 82 THR A CA 1
ATOM 660 C C . THR A 1 82 ? -27.123 0.152 22.434 1.00 84.50 82 THR A C 1
ATOM 662 O O . THR A 1 82 ? -27.586 0.507 23.518 1.00 84.50 82 THR A O 1
ATOM 665 N N . THR A 1 83 ? -27.445 -1.028 21.894 1.00 84.38 83 THR A N 1
ATOM 666 C CA . THR A 1 83 ? -28.394 -1.960 22.532 1.00 84.38 83 THR A CA 1
ATOM 667 C C . THR A 1 83 ? -27.893 -2.413 23.905 1.00 84.38 83 THR A C 1
ATOM 669 O O . THR A 1 83 ? -28.653 -2.423 24.871 1.00 84.38 83 THR A O 1
ATOM 672 N N . SER A 1 84 ? -26.595 -2.709 24.034 1.00 79.88 84 SER A N 1
ATOM 673 C CA . SER A 1 84 ? -25.993 -3.081 25.322 1.00 79.88 84 SER A CA 1
ATOM 674 C C . SER A 1 84 ? -26.023 -1.952 26.359 1.00 79.88 84 SER A C 1
ATOM 676 O O . SER A 1 84 ? -26.060 -2.214 27.560 1.00 79.88 84 SER A O 1
ATOM 678 N N . TYR A 1 85 ? -25.994 -0.697 25.907 1.00 75.69 85 TYR A N 1
ATOM 679 C CA . TYR A 1 85 ? -26.080 0.489 26.755 1.00 75.69 85 TYR A CA 1
ATOM 680 C C . TYR A 1 85 ? -27.518 0.778 27.204 1.00 75.69 85 TYR A C 1
ATOM 682 O O . TYR A 1 85 ? -27.740 1.189 28.340 1.00 75.69 85 TYR A O 1
ATOM 690 N N . MET A 1 86 ? -28.500 0.512 26.341 1.00 76.56 86 MET A N 1
ATOM 691 C CA . MET A 1 86 ? -29.920 0.676 26.658 1.00 76.56 86 MET A CA 1
ATOM 692 C C . MET A 1 86 ? -30.471 -0.406 27.597 1.00 76.56 86 MET A C 1
ATOM 694 O O . MET A 1 86 ? -31.538 -0.201 28.173 1.00 76.56 86 MET A O 1
ATOM 698 N N . ASN A 1 87 ? -29.759 -1.522 27.795 1.00 76.31 87 ASN A N 1
ATOM 699 C CA . ASN A 1 87 ? -30.198 -2.592 28.690 1.00 76.31 87 ASN A CA 1
ATOM 700 C C . ASN A 1 87 ? -30.411 -2.084 30.138 1.00 76.31 87 ASN A C 1
ATOM 702 O O . ASN A 1 87 ? -29.459 -1.597 30.757 1.00 76.31 87 ASN A O 1
ATOM 706 N N . PRO A 1 88 ? -31.620 -2.254 30.718 1.00 65.00 88 PRO A N 1
ATOM 707 C CA . PRO A 1 88 ? -31.970 -1.737 32.048 1.00 65.00 88 PRO A CA 1
ATOM 708 C C . PRO A 1 88 ? -31.081 -2.264 33.179 1.00 65.00 88 PRO A C 1
ATOM 710 O O . PRO A 1 88 ? -30.899 -1.595 34.189 1.00 65.00 88 PRO A O 1
ATOM 713 N N . SER A 1 89 ? -30.478 -3.441 32.993 1.00 64.94 89 SER A N 1
ATOM 714 C CA . SER A 1 89 ? -29.570 -4.094 33.945 1.00 64.94 89 SER A CA 1
ATOM 715 C C . SER A 1 89 ? -28.317 -3.268 34.271 1.00 64.94 89 SER A C 1
ATOM 717 O O . SER A 1 89 ? -27.716 -3.470 35.320 1.00 64.94 89 SER A O 1
ATOM 719 N N . TYR A 1 90 ? -27.921 -2.353 33.377 1.00 58.38 90 TYR A N 1
ATOM 720 C CA . TYR A 1 90 ? -26.760 -1.464 33.528 1.00 58.38 90 TYR A CA 1
ATOM 721 C C . TYR A 1 90 ? -27.151 -0.006 33.831 1.00 58.38 90 TYR A C 1
ATOM 723 O O . TYR A 1 90 ? -26.275 0.847 33.980 1.00 58.38 90 TYR A O 1
ATOM 731 N N . GLN A 1 91 ? -28.450 0.304 33.925 1.00 61.97 91 GLN A N 1
ATOM 732 C CA . GLN A 1 91 ? -28.951 1.643 34.243 1.00 61.97 91 GLN A CA 1
ATOM 733 C C . GLN A 1 91 ? -29.093 1.829 35.759 1.00 61.97 91 GLN A C 1
ATOM 735 O O . GLN A 1 91 ? -30.192 1.939 36.292 1.00 61.97 91 GLN A O 1
ATOM 740 N N . THR A 1 92 ? -27.970 1.869 36.470 1.00 57.53 92 THR A N 1
ATOM 741 C CA . THR A 1 92 ? -27.927 2.226 37.901 1.00 57.53 92 THR A CA 1
ATOM 742 C C . THR A 1 92 ? -27.483 3.671 38.149 1.00 57.53 92 THR A C 1
ATOM 744 O O . THR A 1 92 ? -27.630 4.175 39.260 1.00 57.53 92 THR A O 1
ATOM 747 N N . ASP A 1 93 ? -27.003 4.375 37.119 1.00 62.12 93 ASP A N 1
ATOM 748 C CA . ASP A 1 93 ? -26.401 5.704 37.255 1.00 62.12 93 ASP A CA 1
ATOM 749 C C . ASP A 1 93 ? -27.397 6.856 37.020 1.00 62.12 93 ASP A C 1
ATOM 751 O O . ASP A 1 93 ? -27.924 7.043 35.916 1.00 62.12 93 ASP A O 1
ATOM 755 N N . LYS A 1 94 ? -27.542 7.737 38.025 1.00 67.50 94 LYS A N 1
ATOM 756 C CA . LYS A 1 94 ? -28.087 9.108 37.890 1.00 67.50 94 LYS A CA 1
ATOM 757 C C . LYS A 1 94 ? -27.100 10.035 37.152 1.00 67.50 94 LYS A C 1
ATOM 759 O O . LYS A 1 94 ? -26.820 11.141 37.602 1.00 67.50 94 LYS A O 1
ATOM 764 N N . ALA A 1 95 ? -26.515 9.567 36.054 1.00 68.75 95 ALA A N 1
ATOM 765 C CA . ALA A 1 95 ? -25.572 10.350 35.267 1.00 68.75 95 ALA A CA 1
ATOM 766 C C . ALA A 1 95 ? -26.303 11.399 34.417 1.00 68.75 95 ALA A C 1
ATOM 768 O O . ALA A 1 95 ? -27.369 11.123 33.855 1.00 68.75 95 ALA A O 1
ATOM 769 N N . ASP A 1 96 ? -25.696 12.579 34.310 1.00 81.88 96 ASP A N 1
ATOM 770 C CA . ASP A 1 96 ? -26.141 13.651 33.425 1.00 81.88 96 ASP A CA 1
ATOM 771 C C . ASP A 1 96 ? -26.127 13.199 31.950 1.00 81.88 96 ASP A C 1
ATOM 773 O O . ASP A 1 96 ? -25.395 12.280 31.564 1.00 81.88 96 ASP A O 1
ATOM 777 N N . ALA A 1 97 ? -26.945 13.826 31.105 1.00 81.69 97 ALA A N 1
ATOM 778 C CA . ALA A 1 97 ? -27.093 13.448 29.695 1.00 81.69 97 ALA A CA 1
ATOM 779 C C . ALA A 1 97 ? -25.759 13.515 28.923 1.00 81.69 97 ALA A C 1
ATOM 781 O O . ALA A 1 97 ? -25.506 12.702 28.026 1.00 81.69 97 ALA A O 1
ATOM 782 N N . ILE A 1 98 ? -24.879 14.440 29.313 1.00 84.56 98 ILE A N 1
ATOM 783 C CA . ILE A 1 98 ? -23.538 14.590 28.740 1.00 84.56 98 ILE A CA 1
ATOM 784 C C . ILE A 1 98 ? -22.668 13.375 29.080 1.00 84.56 98 ILE A C 1
ATOM 786 O O . ILE A 1 98 ? -22.095 12.756 28.184 1.00 84.56 98 ILE A O 1
ATOM 790 N N . GLU A 1 99 ? -22.615 12.979 30.352 1.00 82.44 99 GLU A N 1
ATOM 791 C CA . GLU A 1 99 ? -21.850 11.810 30.808 1.00 82.44 99 GLU A CA 1
ATOM 792 C C . GLU A 1 99 ? -22.346 10.513 30.163 1.00 82.44 99 GLU A C 1
ATOM 794 O O . GLU A 1 99 ? -21.556 9.662 29.747 1.00 82.44 99 GLU A O 1
ATOM 799 N N . LYS A 1 100 ? -23.664 10.386 29.985 1.00 80.31 100 LYS A N 1
ATOM 800 C CA . LYS A 1 100 ? -24.262 9.262 29.256 1.00 80.31 100 LYS A CA 1
ATOM 801 C C . LYS A 1 100 ? -23.772 9.185 27.809 1.00 80.31 100 LYS A C 1
ATOM 803 O O . LYS A 1 100 ? -23.377 8.114 27.348 1.00 80.31 100 LYS A O 1
ATOM 808 N N . SER A 1 101 ? -23.727 10.326 27.125 1.00 83.25 101 SER A N 1
ATOM 809 C CA . SER A 1 101 ? -23.248 10.423 25.742 1.00 83.25 101 SER A CA 1
ATOM 810 C C . SER A 1 101 ? -21.754 10.099 25.626 1.00 83.25 101 SER A C 1
ATOM 812 O O . SER A 1 101 ? -21.356 9.339 24.743 1.00 83.25 101 SER A O 1
ATOM 814 N N . ARG A 1 102 ? -20.925 10.591 26.561 1.00 85.31 102 ARG A N 1
ATOM 815 C CA . ARG A 1 102 ? -19.486 10.270 26.616 1.00 85.31 102 ARG A CA 1
ATOM 816 C C . ARG A 1 102 ? -19.251 8.773 26.805 1.00 85.31 102 ARG A C 1
ATOM 818 O O . ARG A 1 102 ? -18.466 8.183 26.065 1.00 85.31 102 ARG A O 1
ATOM 825 N N . LYS A 1 103 ? -19.965 8.143 27.747 1.00 83.56 103 LYS A N 1
ATOM 826 C CA . LYS A 1 103 ? -19.877 6.694 27.994 1.00 83.56 103 LYS A CA 1
ATOM 827 C C . LYS A 1 103 ? -20.300 5.877 26.771 1.00 83.56 103 LYS A C 1
ATOM 829 O O . LYS A 1 103 ? -19.666 4.864 26.493 1.00 83.56 103 LYS A O 1
ATOM 834 N N . LEU A 1 104 ? -21.329 6.307 26.037 1.00 85.12 104 LEU A N 1
ATOM 835 C CA . LEU A 1 104 ? -21.761 5.633 24.809 1.00 85.12 104 LEU A CA 1
ATOM 836 C C . LEU A 1 104 ? -20.671 5.673 23.730 1.00 85.12 104 LEU A C 1
ATOM 838 O O . LEU A 1 104 ? -20.318 4.621 23.202 1.00 85.12 104 LEU A O 1
ATOM 842 N N . ILE A 1 105 ? -20.107 6.854 23.451 1.00 87.56 105 ILE A N 1
ATOM 843 C CA . ILE A 1 105 ? -19.031 7.015 22.458 1.00 87.56 105 ILE A CA 1
ATOM 844 C C . ILE A 1 105 ? -17.817 6.168 22.842 1.00 87.56 105 ILE A C 1
ATOM 846 O O . ILE A 1 105 ? -17.323 5.412 22.012 1.00 87.56 105 ILE A O 1
ATOM 850 N N . LEU A 1 106 ? -17.396 6.217 24.109 1.00 87.19 106 LEU A N 1
ATOM 851 C CA . LEU A 1 106 ? -16.281 5.411 24.611 1.00 87.19 106 LEU A CA 1
ATOM 852 C C . LEU A 1 106 ? -16.534 3.906 24.434 1.00 87.19 106 LEU A C 1
ATOM 854 O O . LEU A 1 106 ? -15.622 3.144 24.129 1.00 87.19 106 LEU A O 1
ATOM 858 N N . ARG A 1 107 ? -17.780 3.453 24.611 1.00 84.19 107 ARG A N 1
ATOM 859 C CA . ARG A 1 107 ? -18.145 2.047 24.404 1.00 84.19 107 ARG A CA 1
ATOM 860 C C . ARG A 1 107 ? -18.101 1.661 22.931 1.00 84.19 107 ARG A C 1
ATOM 862 O O . ARG A 1 107 ? -17.619 0.574 22.625 1.00 84.19 107 ARG A O 1
ATOM 869 N N . CYS A 1 108 ? -18.596 2.520 22.039 1.00 86.06 108 CYS A N 1
ATOM 870 C CA . CYS A 1 108 ? -18.467 2.323 20.595 1.00 86.06 108 CYS A CA 1
ATOM 871 C C . CYS A 1 108 ? -16.994 2.217 20.197 1.00 86.06 108 CYS A C 1
ATOM 873 O O . CYS A 1 108 ? -16.624 1.253 19.538 1.00 86.06 108 CYS A O 1
ATOM 875 N N . ASP A 1 109 ? -16.162 3.144 20.668 1.00 85.75 109 ASP A N 1
ATOM 876 C CA . ASP A 1 109 ? -14.729 3.182 20.380 1.00 85.75 109 ASP A CA 1
ATOM 877 C C . ASP A 1 109 ? -14.017 1.911 20.861 1.00 85.75 109 ASP A C 1
ATOM 879 O O . ASP A 1 109 ? -13.420 1.191 20.068 1.00 85.75 109 ASP A O 1
ATOM 883 N N . ASN A 1 110 ? -14.227 1.517 22.120 1.00 86.81 110 ASN A N 1
ATOM 884 C CA . ASN A 1 110 ? -13.681 0.272 22.672 1.00 86.81 110 ASN A CA 1
ATOM 885 C C . ASN A 1 110 ? -14.186 -0.999 21.964 1.00 86.81 110 ASN A C 1
ATOM 887 O O . ASN A 1 110 ? -13.550 -2.047 22.053 1.00 86.81 110 ASN A O 1
ATOM 891 N N . THR A 1 111 ? -15.342 -0.937 21.297 1.00 84.81 111 THR A N 1
ATOM 892 C CA . THR A 1 111 ? -15.880 -2.060 20.515 1.00 84.81 111 THR A CA 1
ATOM 893 C C . THR A 1 111 ? -15.296 -2.086 19.099 1.00 84.81 111 THR A C 1
ATOM 895 O O . THR A 1 111 ? -15.118 -3.165 18.537 1.00 84.81 111 THR A O 1
ATOM 898 N N . LEU A 1 112 ? -14.989 -0.917 18.527 1.00 84.75 112 LEU A N 1
ATOM 899 C CA . LEU A 1 112 ? -14.440 -0.757 17.179 1.00 84.75 112 LEU A CA 1
ATOM 900 C C . LEU A 1 112 ? -12.921 -0.940 17.134 1.00 84.75 112 LEU A C 1
ATOM 902 O O . LEU A 1 112 ? -12.426 -1.599 16.224 1.00 84.75 112 LEU A O 1
ATOM 906 N N . ALA A 1 113 ? -12.185 -0.401 18.107 1.00 80.31 113 ALA A N 1
ATOM 907 C CA . ALA A 1 113 ? -10.723 -0.403 18.112 1.00 80.31 113 ALA A CA 1
ATOM 908 C C . ALA A 1 113 ? -10.106 -1.811 17.960 1.00 80.31 113 ALA A C 1
ATOM 910 O O . ALA A 1 113 ? -9.209 -1.968 17.135 1.00 80.31 113 ALA A O 1
ATOM 911 N N . PRO A 1 114 ? -10.604 -2.872 18.632 1.00 79.62 114 PRO A N 1
ATOM 912 C CA . PRO A 1 114 ? -10.064 -4.223 18.457 1.00 79.62 114 PRO A CA 1
ATOM 913 C C . PRO A 1 114 ? -10.418 -4.878 17.114 1.00 79.62 114 PRO A C 1
ATOM 915 O O . PRO A 1 114 ? -9.831 -5.897 16.767 1.00 79.62 114 PRO A O 1
ATOM 918 N N . GLN A 1 115 ? -11.418 -4.357 16.398 1.00 79.06 115 GLN A N 1
ATOM 919 C CA . GLN A 1 115 ? -11.867 -4.885 15.103 1.00 79.06 115 GLN A CA 1
ATOM 920 C C . GLN A 1 115 ? -11.099 -4.260 13.932 1.00 79.06 115 GLN A C 1
ATOM 922 O O . GLN A 1 115 ? -11.280 -4.677 12.790 1.00 79.06 115 GLN A O 1
ATOM 927 N N . GLN A 1 116 ? -10.248 -3.263 14.193 1.00 76.69 116 GLN A N 1
ATOM 928 C CA . GLN A 1 116 ? -9.364 -2.715 13.176 1.00 76.69 116 GLN A CA 1
ATOM 929 C C . GLN A 1 116 ? -8.245 -3.708 12.865 1.00 76.69 116 GLN A C 1
ATOM 931 O O . GLN A 1 116 ? -7.452 -4.076 13.731 1.00 76.69 116 GLN A O 1
ATOM 936 N N . GLU A 1 117 ? -8.165 -4.126 11.604 1.00 79.88 117 GLU A N 1
ATOM 937 C CA . GLU A 1 117 ? -7.051 -4.934 11.126 1.00 79.88 117 GLU A CA 1
ATOM 938 C C . GLU A 1 117 ? -5.768 -4.095 11.087 1.00 79.88 117 GLU A C 1
ATOM 940 O O . GLU A 1 117 ? -5.711 -3.036 10.458 1.00 79.88 117 GLU A O 1
ATOM 945 N N . LEU A 1 118 ? -4.723 -4.589 11.751 1.00 79.88 118 LEU A N 1
ATOM 946 C CA . LEU A 1 118 ? -3.378 -4.025 11.692 1.00 79.88 118 LEU A CA 1
ATOM 947 C C . LEU A 1 118 ? -2.515 -4.851 10.740 1.00 79.88 118 LEU A C 1
ATOM 949 O O . LEU A 1 118 ? -2.594 -6.081 10.702 1.00 79.88 118 LEU A O 1
ATOM 953 N N . SER A 1 119 ? -1.638 -4.183 9.993 1.00 81.38 119 SER A N 1
ATOM 954 C CA . SER A 1 119 ? -0.674 -4.873 9.139 1.00 81.38 119 SER A CA 1
ATOM 955 C C . SER A 1 119 ? 0.309 -5.682 9.988 1.00 81.38 119 SER A C 1
ATOM 957 O O . SER A 1 119 ? 0.834 -5.183 10.984 1.00 81.38 119 SER A O 1
ATOM 959 N N . GLY A 1 120 ? 0.637 -6.910 9.574 1.00 83.31 120 GLY A N 1
ATOM 960 C CA . GLY A 1 120 ? 1.584 -7.762 10.306 1.00 83.31 120 GLY A CA 1
ATOM 961 C C . GLY A 1 120 ? 2.954 -7.107 10.524 1.00 83.31 120 GLY A C 1
ATOM 962 O O . GLY A 1 120 ? 3.589 -7.327 11.551 1.00 83.31 120 GLY A O 1
ATOM 963 N N . VAL A 1 121 ? 3.380 -6.235 9.603 1.00 84.62 121 VAL A N 1
ATOM 964 C CA . VAL A 1 121 ? 4.626 -5.462 9.737 1.00 84.62 121 VAL A CA 1
ATOM 965 C C . VAL A 1 121 ? 4.523 -4.402 10.841 1.00 84.62 121 VAL A C 1
ATOM 967 O O . VAL A 1 121 ? 5.486 -4.193 11.572 1.00 84.62 121 VAL A O 1
ATOM 970 N N . GLN A 1 122 ? 3.351 -3.77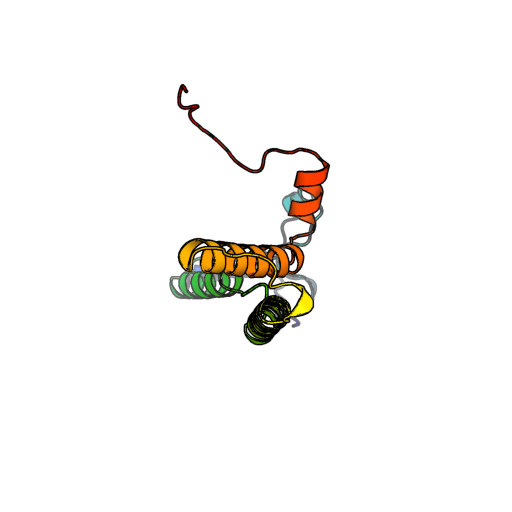4 11.002 1.00 84.69 122 GLN A N 1
ATOM 971 C CA . GLN A 1 122 ? 3.090 -2.831 12.097 1.00 84.69 122 GLN A CA 1
ATOM 972 C C . GLN A 1 122 ? 3.086 -3.561 13.441 1.00 84.69 122 GLN A C 1
ATOM 974 O O . GLN A 1 122 ? 3.748 -3.125 14.376 1.00 84.69 122 GLN A O 1
ATOM 979 N N . VAL A 1 123 ? 2.410 -4.714 13.518 1.00 89.00 123 VAL A N 1
ATOM 980 C CA . VAL A 1 123 ? 2.391 -5.549 14.730 1.00 89.00 123 VAL A CA 1
ATOM 981 C C . VAL A 1 123 ? 3.805 -5.989 15.110 1.00 89.00 123 VAL A C 1
ATOM 983 O O . VAL A 1 123 ? 4.196 -5.852 16.265 1.00 89.00 123 VAL A O 1
ATOM 986 N N . ALA A 1 124 ? 4.598 -6.461 14.144 1.00 90.69 124 ALA A N 1
ATOM 987 C CA . ALA A 1 124 ? 5.991 -6.827 14.381 1.00 90.69 124 ALA A CA 1
ATOM 988 C C . ALA A 1 124 ? 6.819 -5.630 14.878 1.00 90.69 124 ALA A C 1
ATOM 990 O O . ALA A 1 124 ? 7.562 -5.774 15.841 1.00 90.69 124 ALA A O 1
ATOM 991 N N . SER A 1 125 ? 6.654 -4.446 14.281 1.00 90.25 125 SER A N 1
ATOM 992 C CA . SER A 1 125 ? 7.328 -3.219 14.726 1.00 90.25 125 SER A CA 1
ATOM 993 C C . SER A 1 125 ? 6.990 -2.868 16.179 1.00 90.25 125 SER A C 1
ATOM 995 O O . SER A 1 125 ? 7.896 -2.587 16.965 1.00 90.25 125 SER A O 1
ATOM 997 N N . TYR A 1 126 ? 5.708 -2.948 16.557 1.00 88.69 126 TYR A N 1
ATOM 998 C CA . TYR A 1 126 ? 5.264 -2.715 17.933 1.00 88.69 126 TYR A CA 1
ATOM 999 C C . TYR A 1 126 ? 5.820 -3.758 18.909 1.00 88.69 126 TYR A C 1
ATOM 1001 O O . TYR A 1 126 ? 6.304 -3.394 19.978 1.00 88.69 126 TYR A O 1
ATOM 1009 N N . LEU A 1 127 ? 5.823 -5.043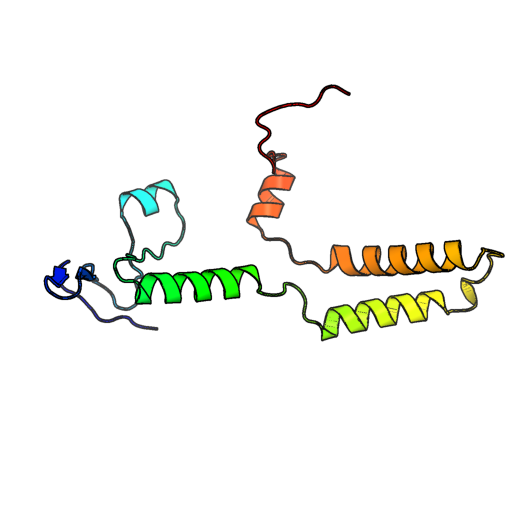 18.536 1.00 92.62 127 LEU A N 1
ATOM 1010 C CA . LEU A 1 127 ? 6.410 -6.113 19.353 1.00 92.62 127 LEU A CA 1
ATOM 1011 C C . LEU A 1 127 ? 7.925 -5.950 19.535 1.00 92.62 127 LEU A C 1
ATOM 1013 O O . LEU A 1 127 ? 8.454 -6.266 20.597 1.00 92.62 127 LEU A O 1
ATOM 1017 N N . MET A 1 128 ? 8.617 -5.440 18.515 1.00 94.44 128 MET A N 1
ATOM 1018 C CA . MET A 1 128 ? 10.054 -5.156 18.558 1.00 94.44 128 MET A CA 1
ATOM 1019 C C . MET A 1 128 ? 10.386 -3.826 19.251 1.00 94.44 128 MET A C 1
ATOM 1021 O O . MET A 1 128 ? 11.562 -3.475 19.351 1.00 94.44 128 MET A O 1
ATOM 1025 N N . ASN A 1 129 ? 9.373 -3.098 19.738 1.00 90.75 129 ASN A N 1
ATOM 1026 C CA . ASN A 1 129 ? 9.504 -1.781 20.358 1.00 90.75 129 ASN A CA 1
ATOM 1027 C C . ASN A 1 129 ? 10.283 -0.784 19.475 1.00 90.75 129 ASN A C 1
ATOM 1029 O O . ASN A 1 129 ? 11.108 -0.004 19.955 1.00 90.75 129 ASN A O 1
ATOM 1033 N N . TRP A 1 130 ? 10.064 -0.850 18.160 1.00 89.31 130 TRP A N 1
ATOM 1034 C CA . TRP A 1 130 ? 10.614 0.119 17.218 1.00 89.31 130 TRP A CA 1
ATOM 1035 C C . TRP A 1 130 ? 9.752 1.379 17.194 1.00 89.31 130 TRP A C 1
ATOM 1037 O O . TRP A 1 130 ? 8.526 1.299 17.250 1.00 89.31 130 TRP A O 1
ATOM 1047 N N . ASN A 1 131 ? 10.399 2.541 17.082 1.00 81.56 131 ASN A N 1
ATOM 1048 C CA . ASN A 1 131 ? 9.691 3.811 16.961 1.00 81.56 131 ASN A CA 1
ATOM 1049 C C . ASN A 1 131 ? 8.870 3.852 15.668 1.00 81.56 131 ASN A C 1
ATOM 1051 O O . ASN A 1 131 ? 9.366 3.529 14.589 1.00 81.56 131 ASN A O 1
ATOM 1055 N N . ASP A 1 132 ? 7.633 4.315 15.793 1.00 80.56 132 ASP A N 1
ATOM 1056 C CA . ASP A 1 132 ? 6.668 4.496 14.708 1.00 80.56 132 ASP A CA 1
ATOM 1057 C C . ASP A 1 132 ? 6.607 5.942 14.189 1.00 80.56 132 ASP A C 1
ATOM 1059 O O . ASP A 1 132 ? 5.839 6.253 13.279 1.00 80.56 132 ASP A O 1
ATOM 1063 N N . HIS A 1 133 ? 7.437 6.830 14.737 1.00 77.38 133 HIS A N 1
ATOM 1064 C CA . HIS A 1 133 ? 7.468 8.237 14.377 1.00 77.38 133 HIS A CA 1
ATOM 1065 C C . HIS A 1 133 ? 8.902 8.771 14.302 1.00 77.38 133 HIS A C 1
ATOM 1067 O O . HIS A 1 133 ? 9.802 8.357 15.036 1.00 77.38 133 HIS A O 1
ATOM 1073 N N . TYR A 1 134 ? 9.100 9.744 13.417 1.00 78.81 134 TYR A N 1
ATOM 1074 C CA . TYR A 1 134 ? 10.337 10.507 13.308 1.00 78.81 134 TYR A CA 1
ATOM 1075 C C . TYR A 1 134 ? 10.068 11.923 13.819 1.00 78.81 134 TYR A C 1
ATOM 1077 O O . TYR A 1 134 ? 9.216 12.616 13.267 1.00 78.81 134 TYR A O 1
ATOM 1085 N N . THR A 1 135 ? 10.780 12.368 14.859 1.00 80.38 135 THR A N 1
ATOM 1086 C CA . THR A 1 135 ? 10.755 13.778 15.281 1.00 80.38 135 THR A CA 1
ATOM 1087 C C . THR A 1 135 ? 12.069 14.442 14.906 1.00 80.38 135 THR A C 1
ATOM 1089 O O . THR A 1 135 ? 13.150 13.936 15.205 1.00 80.38 135 THR A O 1
ATOM 1092 N N . THR A 1 136 ? 11.991 15.585 14.230 1.00 83.44 136 THR A N 1
ATOM 1093 C CA . THR A 1 136 ? 13.175 16.420 13.982 1.00 83.44 136 THR A CA 1
ATOM 1094 C C . THR A 1 136 ? 13.497 17.281 15.204 1.00 83.44 136 THR A C 1
ATOM 1096 O O . THR A 1 136 ? 14.655 17.606 15.452 1.00 83.44 136 THR A O 1
ATOM 1099 N N . HIS A 1 137 ? 12.478 17.619 16.001 1.00 83.19 137 HIS A N 1
ATOM 1100 C CA . HIS A 1 137 ? 12.592 18.482 17.171 1.00 83.19 137 HIS A CA 1
ATOM 1101 C C . HIS A 1 137 ? 11.764 17.917 18.325 1.00 83.19 137 HIS A C 1
ATOM 1103 O O . HIS A 1 137 ? 10.670 17.389 18.122 1.00 83.19 137 HIS A O 1
ATOM 1109 N N . LYS A 1 138 ? 12.294 18.035 19.542 1.00 75.81 138 LYS A N 1
ATOM 1110 C CA . LYS A 1 138 ? 11.546 17.791 20.775 1.00 75.81 138 LYS A CA 1
ATOM 1111 C C . LYS A 1 138 ? 11.091 19.149 21.291 1.00 75.81 138 LYS A C 1
ATOM 1113 O O . LYS A 1 138 ? 11.934 20.015 21.513 1.00 75.81 138 LYS A O 1
ATOM 1118 N N . PHE A 1 139 ? 9.785 19.349 21.423 1.00 62.94 139 PHE A N 1
ATOM 1119 C CA . PHE A 1 139 ? 9.282 20.508 22.151 1.00 62.94 139 PHE A CA 1
ATOM 1120 C C . PHE A 1 139 ? 9.595 20.309 23.638 1.00 62.94 139 PHE A C 1
ATOM 1122 O O . PHE A 1 139 ? 9.501 19.191 24.139 1.00 62.94 139 PHE A O 1
ATOM 1129 N N . GLN A 1 140 ? 10.072 21.368 24.293 1.00 59.53 140 GLN A N 1
ATOM 1130 C CA . GLN A 1 140 ? 10.257 21.386 25.741 1.00 59.53 140 GLN A CA 1
ATOM 1131 C C . GLN A 1 140 ? 8.882 21.456 26.405 1.00 59.53 140 GLN A C 1
ATOM 1133 O O . GLN A 1 140 ? 8.062 22.279 25.993 1.00 59.53 140 GLN A O 1
ATOM 1138 N N . ASP A 1 141 ? 8.671 20.578 27.384 1.00 54.59 141 ASP A N 1
ATOM 1139 C CA . ASP A 1 141 ? 7.519 20.599 28.290 1.00 54.59 141 ASP A CA 1
ATOM 1140 C C . ASP A 1 141 ? 7.525 21.845 29.192 1.00 54.59 141 ASP A C 1
ATOM 1142 O O . ASP A 1 141 ? 8.632 22.282 29.600 1.00 54.59 141 ASP A O 1
#

Foldseek 3Di:
DFADADCAWDADPVQRDTDHHDPGRPAADDDPVCCVVVVDHDHDDDDDDPVSVVVVVVVVCCVVPVDQDDPVVLVVLLVVLVVVLPPVVPPPDPDDPVVSVVVSVVSSCVSVVVVRDDDPVVVVCVVVVHDPDDDPDDDDD

pLDDT: mean 83.56, std 8.02, range [54.59, 94.44]

Radius of gyration: 25.25 Å; chains: 1; bounding box: 52×37×67 Å

Sequence (141 aa):
MPRKLVPVSTIDPDTGHISMRRSDPWINNFNEYLIAACRSNMDIKFIWSGNDAKALIYYITDYVTKVTLSFHDTFALVQKSTTSYMNPSYQTDKADAIEKSRKLILRCDNTLAPQQELSGVQVASYLMNWNDHYTTHKFQD